Protein AF-A0A8S0FGX9-F1 (afdb_monomer_lite)

Secondary structure (DSSP, 8-state):
-----EE--S--S-SGGG-SEEEEE-TTS-EEEEEE-SS--SEE---HHHHHTS-HHHHHHHHHHHHHHHHHHHHHHHHTPBPTTSSBPPHHHHHSGGGGG-

Organism: Escherichia coli (NCBI:txid562)

Structure (mmCIF, N/CA/C/O backbone):
data_AF-A0A8S0FGX9-F1
#
_entry.id   AF-A0A8S0FGX9-F1
#
loop_
_atom_site.group_PDB
_atom_site.id
_atom_site.type_symbol
_atom_site.label_atom_id
_atom_site.label_alt_id
_atom_site.label_comp_id
_atom_site.label_asym_id
_atom_site.label_entity_id
_atom_site.label_seq_id
_atom_site.pdbx_PDB_ins_code
_atom_site.Cartn_x
_atom_site.Cartn_y
_atom_site.Cartn_z
_atom_site.occupancy
_atom_site.B_iso_or_equiv
_atom_site.auth_seq_id
_atom_site.auth_comp_id
_atom_site.auth_asym_id
_atom_site.auth_atom_id
_atom_site.pdbx_PDB_model_num
ATOM 1 N N . MET A 1 1 ? -20.209 6.834 -7.315 1.00 62.22 1 MET A N 1
ATOM 2 C CA . MET A 1 1 ? -20.638 5.766 -8.246 1.00 62.22 1 MET A CA 1
ATOM 3 C C . MET A 1 1 ? -20.408 4.434 -7.547 1.00 62.22 1 MET A C 1
ATOM 5 O O . MET A 1 1 ? -19.302 4.221 -7.079 1.00 62.22 1 MET A O 1
ATOM 9 N N . GLY A 1 2 ? -21.435 3.597 -7.374 1.00 86.56 2 GLY A N 1
ATOM 10 C CA . GLY A 1 2 ? -21.335 2.298 -6.684 1.00 86.56 2 GLY A CA 1
ATOM 11 C C . GLY A 1 2 ? -20.887 1.178 -7.623 1.00 86.56 2 GLY A C 1
ATOM 12 O O . GLY A 1 2 ? -21.621 0.215 -7.814 1.00 86.56 2 GLY A O 1
ATOM 13 N N . VAL A 1 3 ? -19.740 1.359 -8.280 1.00 95.50 3 VAL A N 1
ATOM 14 C CA . VAL A 1 3 ? -19.223 0.433 -9.299 1.00 95.50 3 VAL A CA 1
ATOM 15 C C . VAL A 1 3 ? -18.090 -0.427 -8.735 1.00 95.50 3 VAL A C 1
ATOM 17 O O . VAL A 1 3 ? -17.350 0.057 -7.877 1.00 95.50 3 VAL A O 1
ATOM 20 N N . PRO A 1 4 ? -17.923 -1.673 -9.213 1.00 96.38 4 PRO A N 1
ATOM 21 C CA . PRO A 1 4 ? -16.783 -2.493 -8.833 1.00 96.38 4 PRO A CA 1
ATOM 22 C C . PRO A 1 4 ? -15.444 -1.870 -9.247 1.00 96.38 4 PRO A C 1
ATOM 24 O O . PRO A 1 4 ? -15.339 -1.276 -10.321 1.00 96.38 4 PRO A O 1
ATOM 27 N N . VAL A 1 5 ? -14.415 -2.049 -8.418 1.00 97.12 5 VAL A N 1
ATOM 28 C CA . VAL A 1 5 ? -13.058 -1.529 -8.640 1.00 97.12 5 VAL A CA 1
ATOM 29 C C . VAL A 1 5 ? -12.057 -2.678 -8.703 1.00 97.12 5 VAL A C 1
ATOM 31 O O . VAL A 1 5 ? -12.015 -3.523 -7.807 1.00 97.12 5 VAL A O 1
ATOM 34 N N . ALA A 1 6 ? -11.223 -2.676 -9.743 1.00 97.69 6 ALA A N 1
ATOM 35 C CA . ALA A 1 6 ? -10.042 -3.522 -9.846 1.00 97.69 6 ALA A CA 1
ATOM 36 C C . ALA A 1 6 ? -8.779 -2.654 -9.770 1.00 97.69 6 ALA A C 1
ATOM 38 O O . ALA A 1 6 ? -8.692 -1.630 -10.449 1.00 97.69 6 ALA A O 1
ATOM 39 N N . ILE A 1 7 ? -7.804 -3.071 -8.963 1.00 98.31 7 ILE A N 1
ATOM 40 C CA . ILE A 1 7 ? -6.491 -2.429 -8.841 1.00 98.31 7 ILE A CA 1
ATOM 41 C C . ILE A 1 7 ? -5.440 -3.366 -9.437 1.00 98.31 7 ILE A C 1
ATOM 43 O O . ILE A 1 7 ? -5.359 -4.532 -9.061 1.00 98.31 7 ILE A O 1
ATOM 47 N N . ALA A 1 8 ? -4.630 -2.866 -10.367 1.00 98.38 8 ALA A N 1
ATOM 48 C CA . ALA A 1 8 ? -3.557 -3.629 -11.000 1.00 98.38 8 ALA A CA 1
ATOM 49 C C . ALA A 1 8 ? -2.209 -2.933 -10.746 1.00 98.38 8 ALA A C 1
ATOM 51 O O . ALA A 1 8 ? -1.770 -2.137 -11.581 1.00 98.38 8 ALA A O 1
ATOM 52 N N . PRO A 1 9 ? -1.581 -3.137 -9.571 1.00 98.25 9 PRO A N 1
ATOM 53 C CA . PRO A 1 9 ? -0.322 -2.478 -9.258 1.00 98.25 9 PRO A CA 1
ATOM 54 C C . PRO A 1 9 ? 0.796 -2.999 -10.168 1.00 98.25 9 PRO A C 1
ATOM 56 O O . PRO A 1 9 ? 0.955 -4.201 -10.373 1.00 98.25 9 PRO A O 1
ATOM 59 N N . THR A 1 10 ? 1.599 -2.078 -10.694 1.00 98.44 10 THR A N 1
ATOM 60 C CA . THR A 1 10 ? 2.779 -2.384 -11.522 1.00 98.44 10 THR A CA 1
ATOM 61 C C . THR A 1 10 ? 4.072 -2.437 -10.708 1.00 98.44 10 THR A C 1
ATOM 63 O O . THR A 1 10 ? 5.112 -2.840 -11.221 1.00 98.44 10 THR A O 1
ATOM 66 N N . ILE A 1 11 ? 4.005 -2.049 -9.431 1.00 98.44 11 ILE A N 1
ATOM 67 C CA . ILE A 1 11 ? 5.099 -2.061 -8.458 1.00 98.44 11 ILE A CA 1
ATOM 68 C C . ILE A 1 11 ? 4.585 -2.605 -7.120 1.00 98.44 11 ILE A C 1
ATOM 70 O O . ILE A 1 11 ? 3.403 -2.472 -6.812 1.00 98.44 11 ILE A O 1
ATOM 74 N N . ALA A 1 12 ? 5.474 -3.178 -6.309 1.00 98.12 12 ALA A N 1
ATOM 75 C CA . ALA A 1 12 ? 5.163 -3.688 -4.972 1.00 98.12 12 ALA A CA 1
ATOM 76 C C . ALA A 1 12 ? 5.916 -2.883 -3.900 1.00 98.12 12 ALA A C 1
ATOM 78 O O . ALA A 1 12 ? 6.830 -3.396 -3.261 1.00 98.12 12 ALA A O 1
ATOM 79 N N . SER A 1 13 ? 5.580 -1.595 -3.772 1.00 97.81 13 SER A N 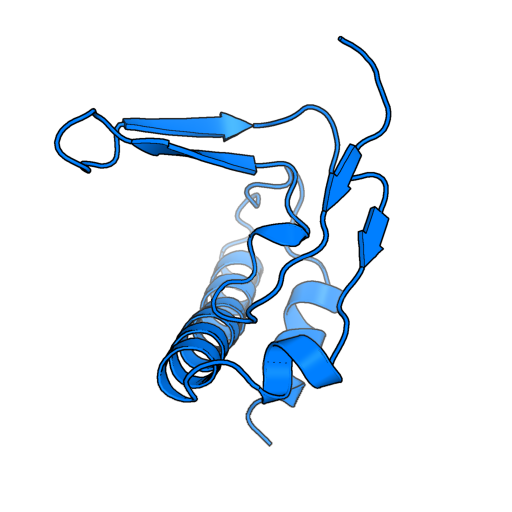1
ATOM 80 C CA . SER A 1 13 ? 6.269 -0.661 -2.868 1.00 97.81 13 SER A CA 1
ATOM 81 C C . SER A 1 13 ? 5.512 -0.303 -1.594 1.00 97.81 13 SER A C 1
ATOM 83 O O . SER A 1 13 ? 6.115 0.316 -0.725 1.00 97.81 13 SER A O 1
ATOM 85 N N . THR A 1 14 ? 4.225 -0.643 -1.500 1.00 97.56 14 THR A N 1
ATOM 86 C CA . THR A 1 14 ? 3.378 -0.433 -0.315 1.00 97.56 14 THR A CA 1
ATOM 87 C C . THR A 1 14 ? 2.290 -1.510 -0.228 1.00 97.56 14 THR A C 1
ATOM 89 O O . THR A 1 14 ? 2.019 -2.197 -1.221 1.00 97.56 14 THR A O 1
ATOM 92 N N . ASP A 1 15 ? 1.630 -1.635 0.923 1.00 95.50 15 ASP A N 1
ATOM 93 C CA . ASP A 1 15 ? 0.478 -2.531 1.139 1.00 95.50 15 ASP A CA 1
ATOM 94 C C . ASP A 1 15 ? -0.900 -1.921 0.773 1.00 95.50 15 ASP A C 1
ATOM 96 O O . ASP A 1 15 ? -1.927 -2.612 0.763 1.00 95.50 15 ASP A O 1
ATOM 100 N N . ALA A 1 16 ? -0.918 -0.647 0.367 1.00 97.00 16 ALA A N 1
ATOM 101 C CA . ALA A 1 16 ? -2.116 0.131 0.043 1.00 97.00 16 ALA A CA 1
ATOM 102 C C . ALA A 1 16 ? -3.108 -0.507 -0.959 1.00 97.00 16 ALA A C 1
ATOM 104 O O . ALA A 1 16 ? -4.315 -0.328 -0.750 1.00 97.00 16 ALA A O 1
ATOM 105 N N . PRO A 1 17 ? -2.687 -1.244 -2.020 1.00 97.44 17 PRO A N 1
ATOM 106 C CA . PRO A 1 17 ? -3.599 -1.742 -3.059 1.00 97.44 17 PRO A CA 1
ATOM 107 C C . PRO A 1 17 ? -4.763 -2.601 -2.560 1.00 97.44 17 PRO A C 1
ATOM 109 O O . PRO A 1 17 ? -5.775 -2.704 -3.247 1.00 97.44 17 PRO A O 1
ATOM 112 N N . CYS A 1 18 ? -4.631 -3.223 -1.387 1.00 95.38 18 CYS A N 1
ATOM 113 C CA . CYS A 1 18 ? -5.660 -4.083 -0.805 1.00 95.38 18 CYS A CA 1
ATOM 114 C C . CYS A 1 18 ? -6.614 -3.340 0.141 1.00 95.38 18 CYS A C 1
ATOM 116 O O . CYS A 1 18 ? -7.570 -3.947 0.622 1.00 95.38 18 CYS A O 1
ATOM 118 N N . SER A 1 19 ? -6.365 -2.068 0.457 1.00 93.88 19 SER A N 1
ATOM 119 C CA . SER A 1 19 ? -7.051 -1.350 1.535 1.00 93.88 19 SER A CA 1
ATOM 120 C C . SER A 1 19 ? -8.325 -0.626 1.077 1.00 93.88 19 SER A C 1
ATOM 122 O O . SER A 1 19 ? -8.441 -0.169 -0.057 1.00 93.88 19 SER A O 1
ATOM 124 N N . ALA A 1 20 ? -9.291 -0.485 1.988 1.00 94.94 20 ALA A N 1
ATOM 125 C CA . ALA A 1 20 ? -10.444 0.406 1.834 1.00 94.94 20 ALA A CA 1
ATOM 126 C C . ALA A 1 20 ? -10.088 1.843 2.272 1.00 94.94 20 ALA A C 1
ATOM 128 O O . ALA A 1 20 ? -10.824 2.470 3.034 1.00 94.94 20 ALA A O 1
ATOM 129 N N . LEU A 1 21 ? -8.916 2.341 1.878 1.00 95.56 21 LEU A N 1
ATOM 130 C CA . LEU A 1 21 ? -8.363 3.597 2.373 1.00 95.56 21 LEU A CA 1
ATOM 131 C C . LEU A 1 21 ? -7.556 4.292 1.275 1.00 95.56 21 LEU A C 1
ATOM 133 O O . LEU A 1 21 ? -6.767 3.665 0.574 1.00 95.56 21 LEU A O 1
ATOM 137 N N . SER A 1 22 ? -7.725 5.607 1.173 1.00 96.94 22 SER A N 1
ATOM 138 C CA . SER A 1 22 ? -6.854 6.475 0.382 1.00 96.94 22 SER A CA 1
ATOM 139 C C . SER A 1 22 ? -6.196 7.503 1.291 1.00 96.94 22 SER A C 1
ATOM 141 O O . SER A 1 22 ? -6.859 8.113 2.132 1.00 96.94 22 SER A O 1
ATOM 143 N N . VAL A 1 23 ? -4.898 7.723 1.101 1.00 97.69 23 VAL A N 1
ATOM 144 C CA . VAL A 1 23 ? -4.189 8.847 1.719 1.00 97.69 23 VAL A CA 1
ATOM 145 C C . VAL A 1 23 ? -4.315 10.045 0.784 1.00 97.69 23 VAL A C 1
ATOM 147 O O . VAL A 1 23 ? -3.923 9.964 -0.380 1.00 97.69 23 VAL A O 1
ATOM 150 N N . ILE A 1 24 ? -4.922 11.125 1.272 1.00 98.19 24 ILE A N 1
ATOM 151 C CA . ILE A 1 24 ? -5.100 12.375 0.532 1.00 98.19 24 ILE A CA 1
ATOM 152 C C . ILE A 1 24 ? -4.009 13.348 0.966 1.00 98.19 24 ILE A C 1
ATOM 154 O O . ILE A 1 24 ? -3.746 13.498 2.162 1.00 98.19 24 ILE A O 1
ATOM 158 N N . TYR A 1 25 ? -3.396 13.996 -0.017 1.00 98.25 25 TYR A N 1
ATOM 159 C CA . TYR A 1 25 ? -2.324 14.965 0.165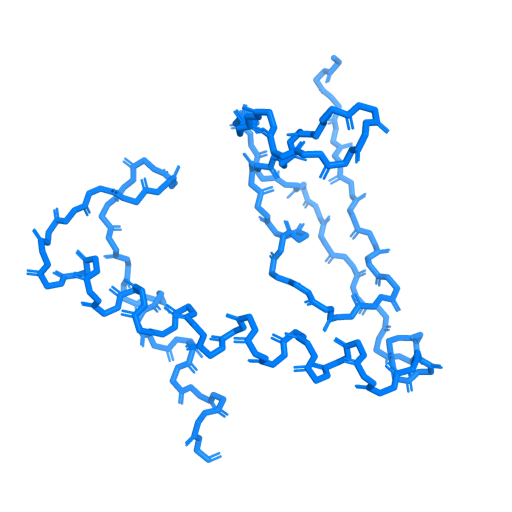 1.00 98.25 25 TYR A CA 1
ATOM 160 C C . TYR A 1 25 ? -2.760 16.342 -0.340 1.00 98.25 25 TYR A C 1
ATOM 162 O O . TYR A 1 25 ? -3.655 16.430 -1.187 1.00 98.25 25 TYR A O 1
ATOM 170 N N . THR A 1 26 ? -2.125 17.397 0.168 1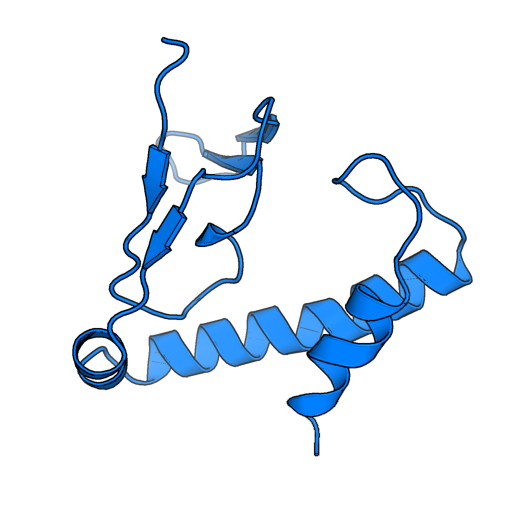.00 98.19 26 THR A N 1
ATOM 171 C CA . THR A 1 26 ? -2.209 18.741 -0.419 1.00 98.19 26 THR A CA 1
ATOM 172 C C . THR A 1 26 ? -1.465 18.788 -1.756 1.00 98.19 26 THR A C 1
ATOM 174 O O . THR A 1 26 ? -0.700 17.875 -2.085 1.00 98.19 26 THR A O 1
ATOM 177 N N . ASP A 1 27 ? -1.651 19.862 -2.525 1.00 97.81 27 ASP A N 1
ATOM 178 C CA . ASP A 1 27 ? -0.949 20.049 -3.804 1.00 97.81 27 ASP A CA 1
ATOM 179 C C . ASP A 1 27 ? 0.578 20.173 -3.615 1.00 97.81 27 ASP A C 1
ATOM 181 O O . ASP A 1 27 ? 1.357 19.843 -4.510 1.00 97.81 27 ASP A O 1
ATOM 185 N N . GLU A 1 28 ? 1.020 20.580 -2.424 1.00 97.81 28 GLU A N 1
ATOM 186 C CA . GLU A 1 28 ? 2.423 20.643 -2.004 1.00 97.81 28 GLU A CA 1
ATOM 187 C C . GLU A 1 28 ? 2.985 19.282 -1.554 1.00 97.81 28 GLU A C 1
ATOM 189 O O . GLU A 1 28 ? 4.183 19.161 -1.296 1.00 97.81 28 GLU A O 1
ATOM 194 N N . GLY A 1 29 ? 2.146 18.243 -1.481 1.00 96.69 29 GLY A N 1
ATOM 195 C CA . GLY A 1 29 ? 2.539 16.883 -1.109 1.00 96.69 29 GLY A CA 1
ATOM 196 C C . GLY A 1 29 ? 2.556 16.609 0.396 1.00 96.69 29 GLY A C 1
ATOM 197 O O . GLY A 1 29 ? 3.085 15.577 0.817 1.00 96.69 29 GLY A O 1
ATOM 198 N N . GLU A 1 30 ? 1.981 17.489 1.216 1.00 98.19 30 GLU A N 1
ATOM 199 C CA . GLU A 1 30 ? 1.816 17.248 2.651 1.00 98.19 30 GLU A CA 1
ATOM 200 C C . GLU A 1 30 ? 0.600 16.360 2.922 1.00 98.19 30 GLU A C 1
ATOM 202 O O . GLU A 1 30 ? -0.369 16.355 2.165 1.00 98.19 30 GLU A O 1
ATOM 207 N N . PHE A 1 31 ? 0.639 15.583 4.006 1.00 97.94 31 PHE A N 1
ATOM 208 C CA . PHE A 1 31 ? -0.517 14.794 4.428 1.00 97.94 31 PHE A CA 1
ATOM 209 C C . PHE A 1 31 ? -1.691 15.720 4.783 1.00 97.94 31 PHE A C 1
ATOM 211 O O . PHE A 1 31 ? -1.551 16.575 5.654 1.00 97.94 31 PHE A O 1
ATOM 218 N N . ASP A 1 32 ? -2.852 15.503 4.163 1.00 97.81 32 ASP A N 1
ATOM 219 C CA . ASP A 1 32 ? -4.104 16.180 4.525 1.00 97.81 32 ASP A CA 1
ATOM 220 C C . ASP A 1 32 ? -4.953 15.266 5.418 1.00 97.81 32 ASP A C 1
ATOM 222 O O . ASP A 1 32 ? -5.204 15.558 6.590 1.00 97.81 32 ASP A O 1
ATOM 226 N N . ARG A 1 33 ? -5.383 14.114 4.882 1.00 97.19 33 ARG A N 1
ATOM 227 C CA . ARG A 1 33 ? -6.282 13.204 5.605 1.00 97.19 33 ARG A CA 1
ATOM 228 C C . ARG A 1 33 ? -6.303 11.780 5.068 1.00 97.19 33 ARG A C 1
ATOM 230 O O . ARG A 1 33 ? -5.969 11.507 3.917 1.00 97.19 33 ARG A O 1
ATOM 237 N N . TYR A 1 34 ? -6.846 10.884 5.887 1.00 96.75 34 TYR A N 1
ATOM 238 C CA . TYR A 1 34 ? -7.319 9.578 5.438 1.00 96.75 34 TYR A CA 1
ATOM 239 C C . TYR A 1 34 ? -8.751 9.670 4.905 1.00 96.75 34 TYR A C 1
ATOM 241 O O . TYR A 1 34 ? -9.648 10.173 5.582 1.00 96.75 34 TYR A O 1
ATOM 249 N N . LEU A 1 35 ? -8.982 9.133 3.710 1.00 96.31 35 LEU A N 1
ATOM 250 C CA . LEU A 1 35 ? -10.311 8.888 3.160 1.00 96.31 35 LEU A CA 1
ATOM 251 C C . LEU A 1 35 ? -10.636 7.398 3.294 1.00 96.31 35 LEU A C 1
ATOM 253 O O . LEU A 1 35 ? -10.106 6.576 2.549 1.00 96.31 35 LEU A O 1
ATOM 257 N N . LEU A 1 36 ? -11.518 7.053 4.235 1.00 94.31 36 LEU A N 1
ATOM 258 C CA . LEU A 1 36 ? -12.039 5.693 4.370 1.00 94.31 36 LEU A CA 1
ATOM 259 C C . LEU A 1 36 ? -13.082 5.424 3.284 1.00 94.31 36 LEU A C 1
ATOM 261 O O . LEU A 1 36 ? -14.051 6.170 3.130 1.00 94.31 36 LEU A O 1
ATOM 265 N N . LEU A 1 37 ? -12.877 4.347 2.536 1.00 93.94 37 LEU A N 1
ATOM 266 C CA . LEU A 1 37 ? -13.794 3.863 1.515 1.00 93.94 37 LEU A CA 1
ATOM 267 C C . LEU A 1 37 ? -14.752 2.838 2.136 1.00 93.94 37 LEU A C 1
ATOM 269 O O . LEU A 1 37 ? -14.380 2.127 3.068 1.00 93.94 37 LEU A O 1
ATOM 273 N N . PRO A 1 38 ? -15.989 2.719 1.624 1.00 91.62 38 PRO A N 1
ATOM 274 C CA . PRO A 1 38 ? -16.974 1.807 2.201 1.00 91.62 38 PRO A CA 1
ATOM 275 C C . PRO A 1 38 ? -16.599 0.327 2.043 1.00 91.62 38 PRO A C 1
ATOM 277 O O . PRO A 1 38 ? -17.104 -0.498 2.795 1.00 91.62 38 PRO A O 1
ATOM 280 N N . ASN A 1 39 ? -15.753 -0.016 1.066 1.00 92.94 39 ASN A N 1
ATOM 281 C CA . ASN A 1 39 ? -15.321 -1.385 0.793 1.00 92.94 39 ASN A CA 1
ATOM 282 C C . ASN A 1 39 ? -13.872 -1.394 0.292 1.00 92.94 39 ASN A C 1
ATOM 284 O O . ASN A 1 39 ? -13.430 -0.439 -0.352 1.00 92.94 39 ASN A O 1
ATOM 288 N N . ASN A 1 40 ? -13.163 -2.500 0.529 1.00 95.62 40 ASN A N 1
ATOM 289 C CA . ASN A 1 40 ? -11.913 -2.809 -0.166 1.00 95.62 40 ASN A CA 1
ATOM 290 C C . ASN A 1 40 ? -12.178 -2.978 -1.680 1.00 95.62 40 ASN A C 1
ATOM 292 O O . ASN A 1 40 ? -13.325 -3.228 -2.075 1.00 95.62 40 ASN A O 1
ATOM 296 N N . PRO A 1 41 ? -11.148 -2.882 -2.541 1.00 96.75 41 PRO A N 1
ATOM 297 C CA . PRO A 1 41 ? -11.293 -3.172 -3.964 1.00 96.75 41 PRO A CA 1
ATOM 298 C C . PRO A 1 41 ? -11.875 -4.567 -4.211 1.00 96.75 41 PRO A C 1
ATOM 300 O O . PRO A 1 41 ? -11.574 -5.518 -3.491 1.00 96.75 41 PRO A O 1
ATOM 303 N N . ASN A 1 42 ? -12.682 -4.711 -5.262 1.00 97.94 42 ASN A N 1
ATOM 304 C CA . ASN A 1 42 ? -13.283 -5.996 -5.625 1.00 97.94 42 ASN A CA 1
ATOM 305 C C . ASN A 1 42 ? -12.245 -6.988 -6.160 1.00 97.94 42 ASN A C 1
ATOM 307 O O . ASN A 1 42 ? -12.470 -8.195 -6.106 1.00 97.94 42 ASN A O 1
ATOM 311 N N . MET A 1 43 ? -11.133 -6.483 -6.700 1.00 97.88 43 MET A N 1
ATOM 312 C CA . MET A 1 43 ? -10.041 -7.298 -7.216 1.00 97.88 43 MET A CA 1
ATOM 313 C C . MET A 1 43 ? -8.707 -6.554 -7.129 1.00 97.88 43 MET A C 1
ATOM 315 O O . MET A 1 43 ? -8.633 -5.367 -7.444 1.00 97.88 43 MET A O 1
ATOM 319 N N . VAL A 1 44 ? -7.648 -7.279 -6.769 1.00 98.12 44 VAL A N 1
ATOM 320 C CA . VAL A 1 44 ? -6.258 -6.827 -6.900 1.00 98.12 44 VAL A CA 1
ATOM 321 C C . VAL A 1 44 ? -5.518 -7.826 -7.788 1.00 98.12 44 VAL A C 1
ATOM 323 O O . VAL A 1 44 ? -5.504 -9.018 -7.485 1.00 98.12 44 VAL A O 1
ATOM 326 N N . ILE A 1 45 ? -4.943 -7.362 -8.899 1.00 98.31 45 ILE A N 1
ATOM 327 C CA . ILE A 1 45 ? -4.260 -8.202 -9.894 1.00 98.31 45 ILE A CA 1
ATOM 328 C C . ILE A 1 45 ? -2.788 -7.813 -9.949 1.00 98.31 45 ILE A C 1
ATOM 330 O O . ILE A 1 45 ? -2.447 -6.741 -10.440 1.00 98.31 45 ILE A O 1
ATOM 334 N N . VAL A 1 46 ? -1.909 -8.697 -9.489 1.00 98.06 46 VAL A N 1
ATOM 335 C CA . VAL A 1 46 ? -0.463 -8.459 -9.500 1.00 98.06 46 VAL A CA 1
ATOM 336 C C . VAL A 1 46 ? 0.183 -9.325 -10.578 1.00 98.06 46 VAL A C 1
ATOM 338 O O . VAL A 1 46 ? 0.254 -10.545 -10.431 1.00 98.06 46 VAL A O 1
ATOM 341 N N . ASP A 1 47 ? 0.675 -8.708 -11.653 1.00 98.31 47 ASP A N 1
ATOM 342 C CA . ASP A 1 47 ? 1.532 -9.396 -12.624 1.00 98.31 47 ASP A CA 1
ATOM 343 C C . ASP A 1 47 ? 2.983 -9.353 -12.135 1.00 98.31 47 ASP A C 1
ATOM 345 O O . ASP A 1 47 ? 3.657 -8.319 -12.172 1.00 98.31 47 ASP A O 1
ATOM 349 N N . THR A 1 48 ? 3.483 -10.495 -11.668 1.00 97.69 48 THR A N 1
ATOM 350 C CA . THR A 1 48 ? 4.827 -10.592 -11.094 1.00 97.69 48 THR A CA 1
ATOM 351 C C . THR A 1 48 ? 5.938 -10.347 -12.108 1.00 97.69 48 THR A C 1
ATOM 353 O O . THR A 1 48 ? 7.014 -9.917 -11.700 1.00 97.69 48 THR A O 1
ATOM 356 N N . LYS A 1 49 ? 5.711 -10.548 -13.414 1.00 98.50 49 LYS A N 1
ATOM 357 C CA . LYS A 1 49 ? 6.712 -10.210 -14.440 1.00 98.50 49 LYS A CA 1
ATOM 358 C C . LYS A 1 49 ? 6.863 -8.701 -14.572 1.00 98.50 49 L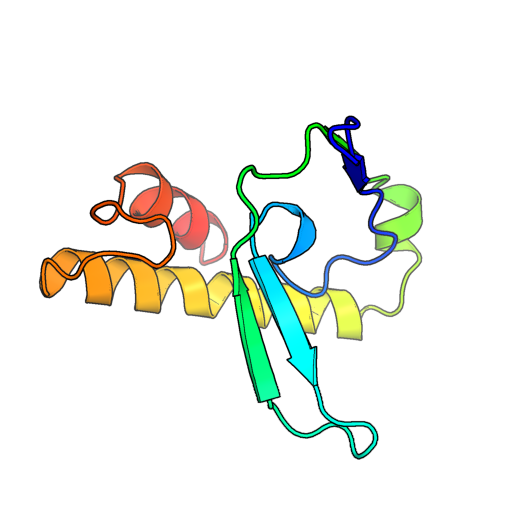YS A C 1
ATOM 360 O O . LYS A 1 49 ? 7.985 -8.220 -14.702 1.00 98.50 49 LYS A O 1
ATOM 365 N N . ILE A 1 50 ? 5.753 -7.964 -14.503 1.00 98.44 50 ILE A N 1
ATOM 366 C CA . ILE A 1 50 ? 5.771 -6.495 -14.509 1.00 98.44 50 ILE A CA 1
ATOM 367 C C . ILE A 1 50 ? 6.456 -5.982 -13.240 1.00 98.44 50 ILE A C 1
ATOM 369 O O . ILE A 1 50 ? 7.393 -5.192 -13.336 1.00 98.44 50 ILE A O 1
ATOM 373 N N . VAL A 1 51 ? 6.056 -6.485 -12.067 1.00 98.44 51 VAL A N 1
ATOM 374 C CA . VAL A 1 51 ? 6.650 -6.070 -10.784 1.00 98.44 51 VAL A CA 1
ATOM 375 C C . VAL A 1 51 ? 8.148 -6.378 -10.727 1.00 98.44 51 VAL A C 1
ATOM 377 O O . VAL A 1 51 ? 8.927 -5.520 -10.319 1.00 98.44 51 VAL A O 1
ATOM 380 N N . ALA A 1 52 ? 8.576 -7.565 -11.167 1.00 98.00 52 ALA A N 1
ATOM 381 C CA . ALA A 1 52 ? 9.992 -7.941 -11.197 1.00 98.00 52 ALA A CA 1
ATOM 382 C C . ALA A 1 52 ? 10.821 -7.097 -12.181 1.00 98.00 52 ALA A C 1
ATOM 384 O O . ALA A 1 52 ? 12.035 -6.994 -12.022 1.00 98.00 52 ALA A O 1
ATOM 385 N N . GLY A 1 53 ? 10.179 -6.493 -13.187 1.00 98.12 53 GLY A N 1
ATOM 386 C CA . GLY A 1 53 ? 10.809 -5.559 -14.120 1.00 98.12 53 GLY A CA 1
ATOM 387 C C . GLY A 1 53 ? 10.951 -4.126 -13.589 1.00 98.12 53 GLY A C 1
ATOM 388 O O . GLY A 1 53 ? 11.619 -3.313 -14.227 1.00 98.12 53 GLY A O 1
ATOM 389 N N . ALA A 1 54 ? 10.340 -3.791 -12.449 1.00 98.31 54 ALA A N 1
ATOM 390 C CA . ALA A 1 54 ? 10.427 -2.462 -11.850 1.00 98.31 54 ALA A CA 1
ATOM 391 C C . ALA A 1 54 ? 11.765 -2.240 -11.107 1.00 98.31 54 ALA A C 1
ATOM 393 O O . ALA A 1 54 ? 12.439 -3.200 -10.725 1.00 98.31 54 ALA A O 1
ATOM 394 N N . PRO A 1 55 ? 12.172 -0.982 -10.839 1.00 98.56 55 PRO A N 1
ATOM 395 C CA . PRO A 1 55 ? 13.379 -0.702 -10.063 1.00 98.56 55 PRO A CA 1
ATOM 396 C C . PRO A 1 55 ? 13.371 -1.390 -8.690 1.00 98.56 55 PRO A C 1
ATOM 398 O O . PRO A 1 55 ? 12.465 -1.173 -7.886 1.00 98.56 55 PRO A O 1
ATOM 401 N N . ALA A 1 56 ? 14.431 -2.144 -8.376 1.00 98.00 56 ALA A N 1
ATOM 402 C CA . ALA A 1 56 ? 14.529 -2.942 -7.147 1.00 98.00 56 ALA A CA 1
ATOM 403 C C . ALA A 1 56 ? 14.337 -2.130 -5.850 1.00 98.00 56 ALA A C 1
ATOM 405 O O . ALA A 1 56 ? 13.839 -2.655 -4.856 1.00 98.00 56 ALA A O 1
ATOM 406 N N . ARG A 1 57 ? 14.668 -0.829 -5.863 1.00 98.44 57 ARG A N 1
ATOM 407 C CA . ARG A 1 57 ? 14.422 0.086 -4.734 1.00 98.44 57 ARG A CA 1
ATOM 408 C C . ARG A 1 57 ? 12.943 0.136 -4.330 1.00 98.44 57 ARG A C 1
ATOM 410 O O . ARG A 1 57 ? 12.657 0.310 -3.152 1.00 98.44 57 ARG A O 1
ATOM 417 N N . LEU A 1 58 ? 12.019 -0.011 -5.280 1.00 98.50 58 LEU A N 1
ATOM 418 C CA . LEU A 1 58 ? 10.582 0.003 -5.001 1.00 98.50 58 LEU A CA 1
ATOM 419 C C . LEU A 1 58 ? 10.149 -1.268 -4.274 1.00 98.50 58 LEU A C 1
ATOM 421 O O . LEU A 1 58 ? 9.402 -1.171 -3.311 1.00 98.50 58 LEU A O 1
ATOM 425 N N . LEU A 1 59 ? 10.686 -2.431 -4.651 1.00 98.00 59 LEU A N 1
ATOM 426 C CA . LEU A 1 59 ? 10.459 -3.664 -3.896 1.00 98.00 59 LEU A CA 1
ATOM 427 C C . LEU A 1 59 ? 11.063 -3.573 -2.488 1.00 98.00 59 LEU A C 1
ATOM 429 O O . LEU A 1 59 ? 10.417 -3.948 -1.517 1.00 98.00 59 LEU A O 1
ATOM 433 N N . ALA A 1 60 ? 12.275 -3.024 -2.360 1.00 97.75 60 ALA A N 1
ATOM 434 C CA . ALA A 1 60 ? 12.896 -2.801 -1.055 1.00 97.75 60 ALA A CA 1
ATOM 435 C C . ALA A 1 60 ? 12.056 -1.871 -0.158 1.00 97.75 60 ALA A C 1
ATOM 437 O O . ALA A 1 60 ? 11.943 -2.124 1.039 1.00 97.75 60 ALA A O 1
ATOM 438 N N . ALA A 1 61 ? 11.428 -0.836 -0.729 1.00 98.12 61 ALA A N 1
ATOM 439 C CA . ALA A 1 61 ? 10.491 0.020 -0.002 1.00 98.12 61 ALA A CA 1
ATOM 440 C C . ALA A 1 61 ? 9.264 -0.766 0.496 1.00 98.12 61 ALA A C 1
ATOM 442 O O . ALA A 1 61 ? 8.913 -0.646 1.666 1.00 98.12 61 ALA A O 1
ATOM 443 N N . GLY A 1 62 ? 8.685 -1.635 -0.342 1.00 97.06 62 GLY A N 1
ATOM 444 C CA . GLY A 1 62 ? 7.552 -2.482 0.048 1.00 97.06 62 GLY A CA 1
ATOM 445 C C . GLY A 1 62 ? 7.898 -3.531 1.103 1.00 97.06 62 GLY A C 1
ATOM 446 O O . GLY A 1 62 ? 7.084 -3.813 1.976 1.00 97.06 62 GLY A O 1
ATOM 447 N N . ILE A 1 63 ? 9.123 -4.065 1.086 1.00 96.25 63 ILE A N 1
ATOM 448 C CA . ILE A 1 63 ? 9.627 -4.918 2.173 1.00 96.25 63 ILE A CA 1
ATOM 449 C C . ILE A 1 63 ? 9.681 -4.123 3.483 1.00 96.25 63 ILE A C 1
ATOM 451 O O . ILE A 1 63 ? 9.266 -4.631 4.520 1.00 96.25 63 ILE A O 1
ATOM 455 N N . GLY A 1 64 ? 10.162 -2.877 3.440 1.00 95.31 64 GLY A N 1
ATOM 456 C CA . GLY A 1 64 ? 10.178 -1.991 4.606 1.00 95.31 64 GLY A CA 1
ATOM 457 C C . GLY A 1 64 ? 8.783 -1.749 5.187 1.00 95.31 64 GLY A C 1
ATOM 458 O O . GLY A 1 64 ? 8.602 -1.868 6.397 1.00 95.31 64 GLY A O 1
ATOM 459 N N . ASP A 1 65 ? 7.806 -1.480 4.321 1.00 95.44 65 ASP A N 1
ATOM 460 C CA . ASP A 1 65 ? 6.399 -1.289 4.696 1.00 95.44 65 ASP A CA 1
ATOM 461 C C . ASP A 1 65 ? 5.819 -2.553 5.363 1.00 95.44 65 ASP A C 1
ATOM 463 O O . ASP A 1 65 ? 5.334 -2.511 6.492 1.00 95.44 65 ASP A O 1
ATOM 467 N N . ALA A 1 66 ? 6.011 -3.723 4.742 1.00 90.94 66 ALA A N 1
ATOM 468 C CA . ALA A 1 66 ? 5.540 -5.006 5.272 1.00 90.94 66 ALA A CA 1
ATOM 469 C C . ALA A 1 66 ? 6.187 -5.396 6.617 1.00 90.94 66 ALA A C 1
ATOM 471 O O . ALA A 1 66 ? 5.552 -6.032 7.466 1.00 90.94 66 ALA A O 1
ATOM 472 N N . LEU A 1 67 ? 7.454 -5.026 6.835 1.00 92.00 67 LEU A N 1
ATOM 473 C CA . LEU A 1 67 ? 8.136 -5.250 8.111 1.00 92.00 67 LEU A CA 1
ATOM 474 C C . LEU A 1 67 ? 7.503 -4.422 9.234 1.00 92.00 67 LEU A C 1
ATOM 476 O O . LEU A 1 67 ? 7.329 -4.938 10.343 1.00 92.00 67 LEU A O 1
ATOM 480 N N . ALA A 1 68 ? 7.130 -3.166 8.963 1.00 91.06 68 ALA A N 1
ATOM 481 C CA . ALA A 1 68 ? 6.458 -2.312 9.940 1.00 91.06 68 ALA A CA 1
ATOM 482 C C . ALA A 1 68 ? 5.118 -2.918 10.385 1.00 91.06 68 ALA A C 1
ATOM 484 O O . ALA A 1 68 ? 4.840 -2.966 11.589 1.00 91.06 68 ALA A O 1
ATOM 485 N N . THR A 1 69 ? 4.360 -3.502 9.450 1.00 88.50 69 THR A N 1
ATOM 486 C CA . THR A 1 69 ? 3.066 -4.148 9.719 1.00 88.50 69 THR A CA 1
ATOM 487 C C . THR A 1 69 ? 3.143 -5.179 10.848 1.00 88.50 69 THR A C 1
ATOM 489 O O . THR A 1 69 ? 2.234 -5.252 11.676 1.00 88.50 69 THR A O 1
ATOM 492 N N . TRP A 1 70 ? 4.225 -5.967 10.947 1.00 86.94 70 TRP A N 1
ATOM 493 C CA . TRP A 1 70 ? 4.371 -6.952 12.028 1.00 86.94 70 TRP A CA 1
ATOM 494 C C . TRP A 1 70 ? 4.424 -6.293 13.410 1.00 86.94 70 TRP A C 1
ATOM 496 O O . TRP A 1 70 ? 3.736 -6.715 14.348 1.00 86.94 70 TRP A O 1
ATOM 506 N N . PHE A 1 71 ? 5.247 -5.251 13.542 1.00 90.44 71 PHE A N 1
ATOM 507 C CA . PHE A 1 71 ? 5.418 -4.534 14.801 1.00 90.44 71 PHE A CA 1
ATOM 508 C C . PHE A 1 71 ? 4.131 -3.809 15.196 1.00 90.44 71 PHE A C 1
ATOM 510 O O . PHE A 1 71 ? 3.713 -3.898 16.355 1.00 90.44 71 PHE A O 1
ATOM 517 N N . GLU A 1 72 ? 3.469 -3.160 14.239 1.00 89.50 72 GLU A N 1
ATOM 518 C CA . GLU A 1 72 ? 2.204 -2.455 14.455 1.00 89.50 72 GLU A CA 1
ATOM 519 C C . GLU A 1 72 ? 1.067 -3.407 14.831 1.00 89.50 72 GLU A C 1
ATOM 521 O O . GLU A 1 72 ? 0.354 -3.159 15.809 1.00 89.50 72 GLU A O 1
ATOM 526 N N . ALA A 1 73 ? 0.928 -4.537 14.131 1.00 88.19 73 ALA A N 1
ATOM 527 C CA . ALA A 1 73 ? -0.073 -5.554 14.441 1.00 88.19 73 ALA A CA 1
ATOM 528 C C . ALA A 1 73 ? 0.143 -6.130 15.846 1.00 88.19 73 ALA A C 1
ATOM 530 O O . ALA A 1 73 ? -0.798 -6.222 16.642 1.00 88.19 73 ALA A O 1
ATOM 531 N N . ARG A 1 74 ? 1.393 -6.449 16.206 1.00 89.75 74 ARG A N 1
ATOM 532 C CA . ARG A 1 74 ? 1.739 -6.942 17.547 1.00 89.75 74 ARG A CA 1
ATOM 533 C C . ARG A 1 74 ? 1.448 -5.900 18.626 1.00 89.75 74 ARG A C 1
ATOM 535 O O . ARG A 1 74 ? 0.927 -6.258 19.684 1.00 89.75 74 ARG A O 1
ATOM 542 N N . ALA A 1 75 ? 1.764 -4.630 18.384 1.00 90.31 75 ALA A N 1
ATOM 543 C CA . ALA A 1 75 ? 1.457 -3.541 19.308 1.00 90.31 75 ALA A CA 1
ATOM 544 C C . ALA A 1 75 ? -0.060 -3.358 19.483 1.00 90.31 75 ALA A C 1
ATOM 546 O O . ALA A 1 75 ? -0.533 -3.343 20.620 1.00 90.31 75 ALA A O 1
ATOM 547 N N . CYS A 1 76 ? -0.825 -3.318 18.387 1.00 88.94 76 CYS A N 1
ATOM 548 C CA . CYS A 1 76 ? -2.288 -3.217 18.401 1.00 88.94 76 CYS A CA 1
ATOM 549 C C . CYS A 1 76 ? -2.945 -4.394 19.128 1.00 88.94 76 CYS A C 1
ATOM 551 O O . CYS A 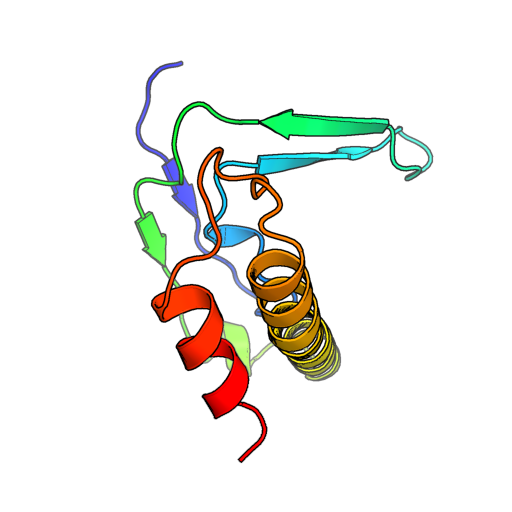1 76 ? -3.871 -4.203 19.916 1.00 88.94 76 CYS A O 1
ATOM 553 N N . SER A 1 77 ? -2.455 -5.618 18.905 1.00 89.19 77 SER A N 1
ATOM 554 C CA . SER A 1 77 ? -2.951 -6.802 19.610 1.00 89.19 77 SER A CA 1
ATOM 555 C C . SER A 1 77 ? -2.686 -6.723 21.112 1.00 89.19 77 SER A C 1
ATOM 557 O O . SER A 1 77 ? -3.555 -7.108 21.890 1.00 89.19 77 SER A O 1
ATOM 559 N N . ARG A 1 78 ? -1.513 -6.233 21.531 1.00 91.25 78 ARG A N 1
ATOM 560 C CA . ARG A 1 78 ? -1.151 -6.115 22.954 1.00 91.25 78 ARG A CA 1
ATOM 561 C C . ARG A 1 78 ? -1.901 -4.998 23.668 1.00 91.25 78 ARG A C 1
ATOM 563 O O . ARG A 1 78 ? -2.227 -5.156 24.837 1.00 91.25 78 ARG A O 1
ATOM 570 N N . SER A 1 79 ? -2.151 -3.880 22.992 1.00 92.06 79 SER A N 1
ATOM 571 C CA . SER A 1 79 ? -2.910 -2.760 23.556 1.00 92.06 79 SER A CA 1
ATOM 572 C C . SER A 1 79 ? -4.420 -3.000 23.543 1.00 92.06 79 SER A C 1
ATOM 574 O O . SER A 1 79 ? -5.159 -2.285 24.214 1.00 92.06 79 SER A O 1
ATOM 576 N N . GLY A 1 80 ? -4.896 -3.980 22.767 1.00 87.69 80 GLY A N 1
ATOM 577 C CA . GLY A 1 80 ? -6.321 -4.187 22.531 1.00 87.69 80 GLY A CA 1
ATOM 578 C C . GLY A 1 80 ? -6.959 -3.042 21.741 1.00 87.69 80 GLY A C 1
ATOM 579 O O . GLY A 1 80 ? -8.181 -2.884 21.787 1.00 87.69 80 GLY A O 1
ATOM 580 N N . ALA A 1 81 ? -6.166 -2.230 21.034 1.00 87.88 81 ALA A N 1
ATOM 581 C CA . ALA A 1 81 ? -6.661 -1.113 20.238 1.00 87.88 81 ALA A CA 1
ATOM 582 C C . ALA A 1 81 ? -7.560 -1.588 19.085 1.00 87.88 81 ALA A C 1
ATOM 584 O O . ALA A 1 81 ? -7.482 -2.726 18.612 1.00 87.88 81 ALA A O 1
ATOM 585 N N . THR A 1 82 ? -8.453 -0.705 18.648 1.00 87.31 82 THR A N 1
ATOM 586 C CA . THR A 1 82 ? -9.229 -0.918 17.424 1.00 87.31 82 THR A CA 1
ATOM 587 C C . THR A 1 82 ? -8.387 -0.481 16.229 1.00 87.31 82 THR A C 1
ATOM 589 O O . THR A 1 82 ? -7.770 0.578 16.252 1.00 87.31 82 THR A O 1
ATOM 592 N N . THR A 1 83 ? -8.337 -1.329 15.209 1.00 86.19 83 THR A N 1
ATOM 593 C CA . THR A 1 83 ? -7.605 -1.101 13.961 1.00 86.19 83 THR A CA 1
ATOM 594 C C . THR A 1 83 ? -8.351 -0.131 13.048 1.00 86.19 83 THR A C 1
ATOM 596 O O . THR A 1 83 ? -9.556 0.080 13.200 1.00 86.19 83 THR A O 1
ATOM 599 N N . MET A 1 84 ? -7.656 0.386 12.033 1.00 82.62 84 MET A N 1
ATOM 600 C CA . MET A 1 84 ? -8.253 1.229 10.987 1.00 82.62 84 MET A CA 1
ATOM 601 C C . MET A 1 84 ? -9.372 0.524 10.202 1.00 82.62 84 MET A C 1
ATOM 603 O O . MET A 1 84 ? -10.251 1.186 9.664 1.00 82.62 84 MET A O 1
ATOM 607 N N . ALA A 1 85 ? -9.391 -0.812 10.193 1.00 81.25 85 ALA A N 1
ATOM 608 C CA . ALA A 1 85 ? -10.464 -1.609 9.602 1.00 81.25 85 ALA A CA 1
ATOM 609 C C . ALA A 1 85 ? -11.738 -1.681 10.476 1.00 81.25 85 ALA A C 1
ATOM 611 O O . ALA A 1 85 ? -12.681 -2.388 10.135 1.00 81.25 85 ALA A O 1
ATOM 612 N N . GLY A 1 86 ? -11.770 -1.003 11.631 1.00 82.69 86 GLY A N 1
ATOM 613 C CA . GLY A 1 86 ? -12.929 -0.959 12.531 1.00 82.69 86 GLY A CA 1
ATOM 614 C C . GLY A 1 86 ? -13.061 -2.155 13.482 1.00 82.69 86 GLY A C 1
ATOM 615 O O . GLY A 1 86 ? -14.002 -2.207 14.271 1.00 82.69 86 GLY A O 1
ATOM 616 N N . GLY A 1 87 ? -12.118 -3.103 13.455 1.00 86.06 87 GLY A N 1
ATOM 617 C CA . GLY A 1 87 ? -12.106 -4.303 14.303 1.00 86.06 87 GLY A CA 1
ATOM 618 C C . GLY A 1 87 ? -10.863 -4.419 15.186 1.00 86.06 87 GLY A C 1
ATOM 619 O O . GLY A 1 87 ? -9.965 -3.580 15.137 1.00 86.06 87 GLY A O 1
ATOM 620 N N . LYS A 1 88 ? -10.776 -5.478 15.997 1.00 89.44 88 LYS A N 1
ATOM 621 C CA . LYS A 1 88 ? -9.535 -5.824 16.714 1.00 89.44 88 LYS A CA 1
ATOM 622 C C . LYS A 1 88 ? -8.524 -6.474 15.771 1.00 89.44 88 LYS A C 1
ATOM 624 O O . LYS A 1 88 ? -8.891 -6.992 14.719 1.00 89.44 88 LYS A O 1
ATOM 629 N N . CYS A 1 89 ? -7.251 -6.444 16.164 1.00 87.88 89 CYS A N 1
ATOM 630 C CA . CYS A 1 89 ? -6.189 -7.125 15.429 1.00 87.88 89 CYS A CA 1
ATOM 631 C C . CYS A 1 89 ? -6.538 -8.615 15.244 1.00 87.88 89 CYS A C 1
ATOM 633 O O . CYS A 1 89 ? -6.925 -9.290 16.200 1.00 87.88 89 CYS A O 1
ATOM 635 N N . THR A 1 90 ? -6.443 -9.114 14.010 1.00 86.25 90 THR A N 1
ATOM 636 C CA . THR A 1 90 ? -6.784 -10.500 13.667 1.00 86.25 90 THR A CA 1
ATOM 637 C C . THR A 1 90 ? -5.571 -11.416 13.820 1.00 86.25 90 THR A C 1
ATOM 639 O O . THR A 1 90 ? -4.427 -10.977 13.730 1.00 86.25 90 THR A O 1
ATOM 642 N N . GLN A 1 91 ? -5.798 -12.723 13.987 1.00 83.38 91 GLN A N 1
ATOM 643 C CA . GLN A 1 91 ? -4.699 -13.700 13.997 1.00 83.38 91 GLN A CA 1
ATOM 644 C C . GLN A 1 91 ? -3.942 -13.732 12.660 1.00 83.38 91 GLN A C 1
ATOM 646 O O . GLN A 1 91 ? -2.728 -13.905 12.644 1.00 83.38 91 GLN A O 1
ATOM 651 N N . ALA A 1 92 ? -4.636 -13.483 11.543 1.00 81.50 92 ALA A N 1
ATOM 652 C CA . ALA A 1 92 ? -4.006 -13.355 10.231 1.00 81.50 92 ALA A CA 1
ATOM 653 C C . ALA A 1 92 ? -3.018 -12.176 10.179 1.00 81.50 92 ALA A C 1
ATOM 655 O O . ALA A 1 92 ? -1.906 -12.340 9.683 1.00 81.50 92 ALA A O 1
ATOM 656 N N . ALA A 1 93 ? -3.383 -11.024 10.756 1.00 80.44 93 ALA A N 1
ATOM 657 C CA . ALA A 1 93 ? -2.500 -9.859 10.843 1.00 80.44 93 ALA A CA 1
ATOM 658 C C . ALA A 1 93 ? -1.244 -10.117 11.698 1.00 80.44 93 ALA A C 1
ATOM 660 O O . ALA A 1 93 ? -0.215 -9.494 11.471 1.00 80.44 93 ALA A O 1
ATOM 661 N N . LEU A 1 94 ? -1.299 -11.051 12.653 1.00 82.50 94 LEU A N 1
ATOM 662 C CA . LEU A 1 94 ? -0.139 -11.451 13.458 1.00 82.50 94 LEU A CA 1
ATOM 663 C C . LEU A 1 94 ? 0.730 -12.520 12.777 1.00 82.50 94 LEU A C 1
ATOM 665 O O . LEU A 1 94 ? 1.935 -12.569 13.022 1.00 82.50 94 LEU A O 1
ATOM 669 N N . ALA A 1 95 ? 0.132 -13.374 11.943 1.00 80.25 95 ALA A N 1
ATOM 670 C CA . ALA A 1 95 ? 0.807 -14.513 11.325 1.00 80.25 95 ALA A CA 1
ATOM 671 C C . ALA A 1 95 ? 1.488 -14.175 9.989 1.00 80.25 95 ALA A C 1
ATOM 673 O O . ALA A 1 95 ? 2.598 -14.638 9.737 1.00 80.25 95 ALA A O 1
ATOM 674 N N . LEU A 1 96 ? 0.842 -13.375 9.134 1.00 69.81 96 LEU A N 1
ATOM 675 C CA . LEU A 1 96 ? 1.311 -13.120 7.765 1.00 69.81 96 LEU A CA 1
ATOM 676 C C . LEU A 1 96 ? 2.609 -12.294 7.695 1.00 69.81 96 LEU A C 1
ATOM 678 O O . LEU A 1 96 ? 3.515 -12.705 6.971 1.00 69.81 96 LEU A O 1
ATOM 682 N N . PRO A 1 97 ? 2.775 -11.193 8.453 1.00 65.62 97 PRO A N 1
ATOM 683 C CA . PRO A 1 97 ? 3.987 -10.376 8.353 1.00 65.62 97 PRO A CA 1
ATOM 684 C C . PRO A 1 97 ? 5.247 -11.090 8.871 1.00 65.62 97 PRO A C 1
ATOM 686 O O . PRO A 1 97 ? 6.350 -10.835 8.400 1.00 65.62 97 PRO A O 1
ATOM 689 N N . GLY A 1 98 ? 5.094 -12.030 9.815 1.00 55.09 98 GLY A N 1
ATOM 690 C CA . GLY A 1 98 ? 6.214 -12.784 10.389 1.00 55.09 98 GLY A CA 1
ATOM 691 C C . GLY A 1 98 ? 6.907 -13.729 9.400 1.00 55.09 98 GLY A C 1
ATOM 692 O O . GLY A 1 98 ? 8.059 -14.090 9.619 1.00 55.09 98 GLY A O 1
ATOM 693 N N . ALA A 1 99 ? 6.246 -14.096 8.298 1.00 51.72 99 ALA A N 1
ATOM 694 C CA . ALA A 1 99 ? 6.818 -14.963 7.268 1.00 51.72 99 ALA A CA 1
ATOM 695 C C . ALA A 1 99 ? 7.906 -14.274 6.419 1.00 51.72 99 ALA A C 1
ATOM 697 O O . ALA A 1 99 ? 8.702 -14.963 5.793 1.00 51.72 99 ALA A O 1
ATOM 698 N N . ALA A 1 100 ? 7.963 -12.935 6.406 1.00 45.41 100 ALA A N 1
ATOM 699 C CA . ALA A 1 100 ? 8.980 -12.169 5.675 1.00 45.41 100 ALA A CA 1
ATOM 700 C C . ALA A 1 100 ? 10.295 -11.977 6.460 1.00 45.41 100 ALA A C 1
ATOM 702 O O . ALA A 1 100 ? 11.262 -11.454 5.912 1.00 45.41 100 ALA A O 1
ATOM 703 N N . ALA A 1 101 ? 10.328 -12.371 7.738 1.00 39.75 101 ALA A N 1
ATOM 704 C CA . ALA A 1 101 ? 11.472 -12.203 8.639 1.00 39.75 101 ALA A CA 1
ATOM 705 C C . ALA A 1 101 ? 12.240 -13.515 8.920 1.00 39.75 101 ALA A C 1
ATOM 707 O O . ALA A 1 101 ? 13.074 -13.538 9.828 1.00 39.75 101 ALA A O 1
ATOM 708 N N . GLY A 1 102 ? 11.926 -14.594 8.192 1.00 34.62 102 GLY A N 1
ATOM 709 C CA . GLY A 1 102 ? 12.542 -15.922 8.315 1.00 34.62 102 GLY A CA 1
ATOM 710 C C . GLY A 1 102 ? 13.525 -16.239 7.200 1.00 34.62 102 GLY A C 1
ATOM 711 O O . GLY A 1 102 ? 13.273 -15.802 6.056 1.00 34.62 102 GLY A O 1
#

InterPro domains:
  IPR016205 Glycerol dehydrogenase [PTHR43616] (1-96)
  IPR018211 Alcohol dehydrogenase, iron-type, conserved site [PS00913] (44-72)

Foldseek 3Di:
DPDAAEAEDLEQQAPPLFAQWDFDADPVGHTDDIDGHP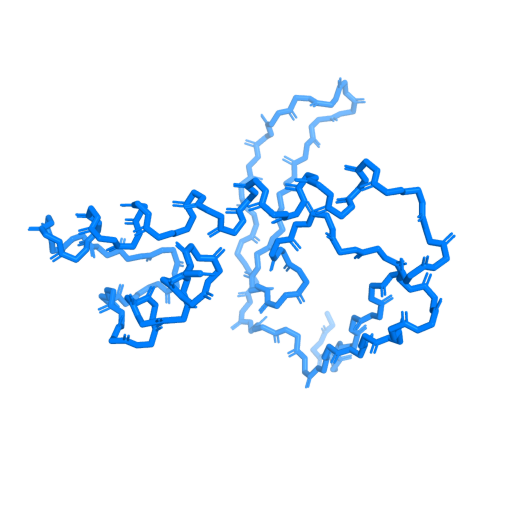DGHPYYHYDVVSHVPDDVVSVVNNLVNLLVLQVVLVVQQVVVHQDPVRHGRDPCSNPVSVVSVD

pLDDT: mean 90.62, std 12.53, range [34.62, 98.56]

Sequence (102 aa):
MGVPVAIAPTIASTDAPCSALSVIYTDEGEFDRYLLLPNNPNMVIVDTKIVAGAPARLLAAGIGDALATWFEARACSRSGATTMAGGKCTQAALALPGAAAG

Radius of gyration: 15.21 Å; chains: 1; bounding box: 36×37×38 Å